Protein AF-A0A3D1HCU5-F1 (afdb_monomer)

Solvent-accessible surface area (backbone atoms only — not comparable to full-atom values): 5864 Å² total; per-residue (Å²): 109,31,72,40,54,78,70,72,48,89,56,60,64,80,41,67,66,76,82,34,54,65,90,44,42,42,54,58,31,36,53,38,28,79,55,64,31,52,69,68,56,28,52,34,18,67,25,36,38,40,21,51,76,73,74,37,50,80,40,38,43,61,97,54,93,86,35,52,46,60,50,71,43,54,93,60,59,73,53,41,92,89,46,61,72,54,28,33,29,53,73,72,37,78,80,46,52,82,72,83,129

Foldseek 3Di:
DQVCVVVVHQAADAQPPPVPPRVCLLQSLLVVVVVPDDLVVSLQRHFQSVCVVVVNNQATRDDDPNHFPFDFDWPDRSSDPVIDTQWTDGRNDTPDHDDDD

Mean predicted aligned error: 3.29 Å

Radius of gyration: 14.28 Å; Cα contacts (8 Å, |Δi|>4): 156; chains: 1; bounding box: 29×33×37 Å

Secondary structure (DSSP, 8-state):
-HHHHHTT-------TTTTS-GGGHHHHHHHHHHTT--HHHHHHHTTHHHHHHTT-TTTSSS--TTS---EEEESS-TTSTT--EEEEEETTEEEEE----

pLDDT: mean 95.19, std 8.93, range [43.22, 98.75]

Structure (mmCIF, N/CA/C/O backbone):
data_AF-A0A3D1HCU5-F1
#
_entry.id   AF-A0A3D1HCU5-F1
#
loop_
_atom_site.group_PDB
_atom_site.id
_atom_site.type_symbol
_atom_site.label_atom_id
_atom_site.label_alt_id
_atom_site.label_comp_id
_atom_site.label_asym_id
_atom_site.label_entity_id
_atom_site.label_seq_id
_atom_site.pdbx_PDB_ins_code
_atom_site.C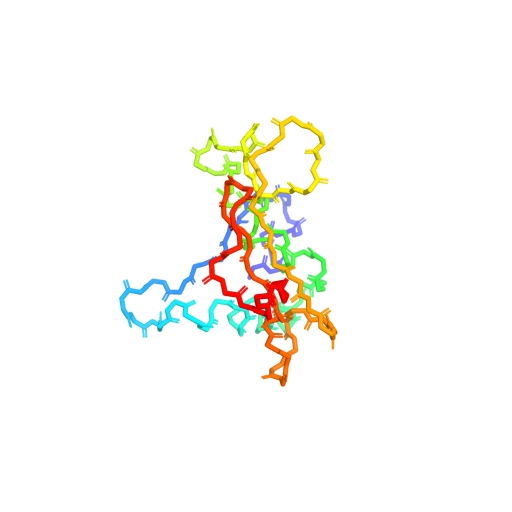artn_x
_atom_site.Cartn_y
_atom_site.Cartn_z
_atom_site.occupancy
_atom_site.B_iso_or_equiv
_atom_site.auth_seq_id
_atom_site.auth_comp_id
_atom_site.auth_asym_id
_atom_site.auth_atom_id
_atom_site.pdbx_PDB_model_num
ATOM 1 N N . PRO A 1 1 ? 2.444 8.418 13.022 1.00 90.38 1 PRO A N 1
ATOM 2 C CA . PRO A 1 1 ? 1.109 8.214 12.396 1.00 90.38 1 PRO A CA 1
ATOM 3 C C . PRO A 1 1 ? 0.054 7.576 13.322 1.00 90.38 1 PRO A C 1
ATOM 5 O O . PRO A 1 1 ? -1.127 7.790 13.078 1.00 90.38 1 PRO A O 1
ATOM 8 N N . ALA A 1 2 ? 0.433 6.851 14.387 1.00 95.44 2 ALA A N 1
ATOM 9 C CA . ALA A 1 2 ? -0.535 6.270 15.330 1.00 95.44 2 ALA A CA 1
ATOM 10 C C . ALA A 1 2 ? -1.498 7.298 15.948 1.00 95.44 2 ALA A C 1
ATOM 12 O O . ALA A 1 2 ? -2.700 7.071 15.944 1.00 95.44 2 ALA A O 1
ATOM 13 N N . VAL A 1 3 ? -1.002 8.473 16.347 1.00 97.81 3 VAL A N 1
ATOM 14 C CA . VAL A 1 3 ? -1.860 9.558 16.856 1.00 97.81 3 VAL A CA 1
ATOM 15 C C . VAL A 1 3 ? -2.920 10.010 15.839 1.00 97.81 3 VAL A C 1
ATOM 17 O O . VAL A 1 3 ? -4.049 10.300 16.215 1.00 97.81 3 VAL A O 1
ATOM 20 N N . LEU A 1 4 ? -2.606 10.019 14.536 1.00 97.81 4 LEU A N 1
ATOM 21 C CA . LEU A 1 4 ? -3.578 10.375 13.492 1.00 97.81 4 LEU A CA 1
ATOM 22 C C . LEU A 1 4 ? -4.687 9.323 13.405 1.00 97.81 4 LEU A C 1
ATOM 24 O O . LEU A 1 4 ? -5.866 9.668 13.405 1.00 97.81 4 LEU A O 1
ATOM 28 N N . ARG A 1 5 ? -4.301 8.040 13.411 1.00 97.12 5 ARG A N 1
ATOM 29 C CA . ARG A 1 5 ? -5.230 6.903 13.459 1.00 97.12 5 ARG A CA 1
ATOM 30 C C . ARG A 1 5 ? -6.163 6.995 14.671 1.00 97.12 5 ARG A C 1
ATOM 32 O O . ARG A 1 5 ? -7.362 6.803 14.511 1.00 97.12 5 ARG A O 1
ATOM 39 N N . GLU A 1 6 ? -5.635 7.272 15.864 1.00 97.00 6 GLU A N 1
ATOM 40 C CA . GLU A 1 6 ? -6.425 7.365 17.111 1.00 97.00 6 GLU A CA 1
ATOM 41 C C . GLU A 1 6 ? -7.505 8.435 17.043 1.00 97.00 6 GLU A C 1
ATOM 43 O O . GLU A 1 6 ? -8.568 8.276 17.634 1.00 97.00 6 GLU A O 1
ATOM 48 N N . ASN A 1 7 ? -7.248 9.488 16.274 1.00 98.12 7 ASN A N 1
ATOM 49 C CA . ASN A 1 7 ? -8.171 10.594 16.070 1.00 98.12 7 ASN A CA 1
ATOM 50 C C . ASN A 1 7 ? -9.035 10.430 14.806 1.00 98.12 7 ASN A C 1
ATOM 52 O O . ASN A 1 7 ? -9.709 11.372 1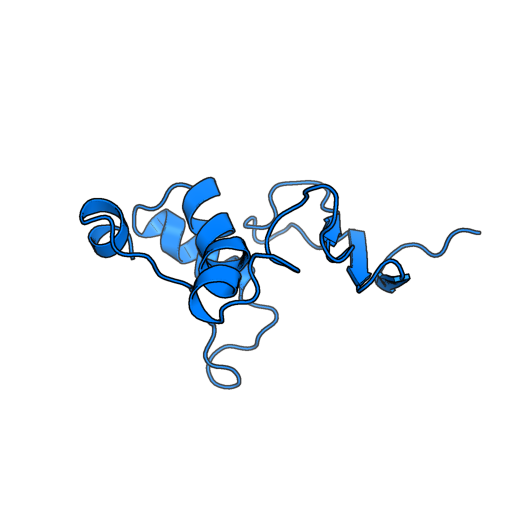4.400 1.00 98.12 7 ASN A O 1
ATOM 56 N N . GLY A 1 8 ? -9.015 9.260 14.156 1.00 96.31 8 GLY A N 1
ATOM 57 C CA . GLY A 1 8 ? -9.817 8.990 12.958 1.00 96.31 8 GLY A CA 1
ATOM 58 C C . GLY A 1 8 ? -9.403 9.803 11.726 1.00 96.31 8 GLY A C 1
ATOM 59 O O . GLY A 1 8 ? -10.173 9.913 10.774 1.00 96.31 8 GLY A O 1
ATOM 60 N N . ILE A 1 9 ? -8.197 10.377 11.724 1.00 97.94 9 ILE A N 1
ATOM 61 C CA . ILE A 1 9 ? -7.686 11.177 10.610 1.00 97.94 9 ILE A CA 1
ATOM 62 C C . ILE A 1 9 ? -7.161 10.228 9.532 1.00 97.94 9 ILE A C 1
ATOM 64 O O . ILE A 1 9 ? -6.308 9.382 9.804 1.00 97.94 9 ILE A O 1
ATOM 68 N N . ASN A 1 10 ? -7.645 10.376 8.296 1.00 96.50 10 ASN A N 1
ATOM 69 C CA . ASN A 1 10 ? -7.114 9.627 7.159 1.00 96.50 10 ASN A CA 1
ATOM 70 C C . ASN A 1 10 ? -5.707 10.130 6.795 1.00 96.50 10 ASN A C 1
ATOM 72 O O . ASN A 1 10 ? -5.483 11.334 6.691 1.00 96.50 10 ASN A O 1
ATOM 76 N N . PHE A 1 11 ? -4.768 9.210 6.573 1.00 98.31 11 PHE A N 1
ATOM 77 C CA . PHE A 1 11 ? -3.383 9.529 6.225 1.00 98.31 11 PHE A CA 1
ATOM 78 C C . PHE A 1 11 ? -2.790 8.475 5.289 1.00 98.31 11 PHE A C 1
ATOM 80 O O . PHE A 1 11 ? -3.214 7.315 5.291 1.00 98.31 11 PHE A O 1
ATOM 87 N N . ALA A 1 12 ? -1.761 8.881 4.549 1.00 98.50 12 ALA A N 1
ATOM 88 C CA . ALA A 1 12 ? -0.899 7.996 3.780 1.00 98.50 12 ALA A CA 1
ATOM 89 C C . ALA A 1 12 ? 0.564 8.149 4.206 1.00 98.50 12 ALA A C 1
ATOM 91 O O . ALA A 1 12 ? 0.941 9.135 4.841 1.00 98.50 12 ALA A O 1
ATOM 92 N N . ILE A 1 13 ? 1.376 7.150 3.870 1.00 98.25 13 ILE A N 1
ATOM 93 C CA . ILE A 1 13 ? 2.828 7.167 4.061 1.00 98.25 13 ILE A CA 1
ATOM 94 C C . ILE A 1 13 ? 3.480 7.291 2.683 1.00 98.25 13 ILE A C 1
ATOM 96 O O . ILE A 1 13 ? 3.119 6.564 1.761 1.00 98.25 13 ILE A O 1
ATOM 100 N N . CYS A 1 14 ? 4.449 8.195 2.552 1.00 97.00 14 CYS A N 1
ATOM 101 C CA . CYS A 1 14 ? 5.290 8.344 1.368 1.00 97.00 14 CYS A CA 1
ATOM 102 C C . CYS A 1 14 ? 6.773 8.309 1.766 1.00 97.00 14 CYS A C 1
ATOM 104 O O . CYS A 1 14 ? 7.111 8.434 2.944 1.00 97.00 14 CYS A O 1
ATOM 106 N N . THR A 1 15 ? 7.656 8.118 0.785 1.00 97.62 15 THR A N 1
ATOM 107 C CA . THR A 1 15 ? 9.115 8.158 0.982 1.00 97.62 15 THR A CA 1
ATOM 108 C C . THR A 1 15 ? 9.735 9.501 0.600 1.00 97.62 15 THR A C 1
ATOM 110 O O . THR A 1 15 ? 10.937 9.669 0.757 1.00 97.62 15 THR A O 1
ATOM 113 N N . ASP A 1 16 ? 8.937 10.426 0.060 1.00 97.12 16 ASP A N 1
ATOM 114 C CA . ASP A 1 16 ? 9.416 11.701 -0.485 1.00 97.12 16 ASP A CA 1
ATOM 115 C C . ASP A 1 16 ? 10.614 11.528 -1.439 1.00 97.12 16 ASP A C 1
ATOM 117 O O . ASP A 1 16 ? 11.667 12.142 -1.295 1.00 97.12 16 ASP A O 1
ATOM 121 N N . HIS A 1 17 ? 10.496 10.584 -2.381 1.00 96.50 17 HIS A N 1
ATOM 122 C CA . HIS A 1 17 ? 11.571 10.280 -3.324 1.00 96.50 17 HIS A CA 1
ATOM 123 C C . HIS A 1 17 ? 12.044 11.566 -4.040 1.00 96.50 17 HIS A C 1
ATOM 125 O O . HIS A 1 17 ? 11.204 12.250 -4.630 1.00 96.50 17 HIS A O 1
ATOM 131 N N . PRO A 1 18 ? 13.358 11.881 -4.047 1.00 96.62 18 PRO A N 1
ATOM 132 C CA . PRO A 1 18 ? 14.486 10.974 -3.804 1.00 96.62 18 PRO A CA 1
ATOM 133 C C . PRO A 1 18 ? 15.017 10.860 -2.363 1.00 96.62 18 PRO A C 1
ATOM 135 O O . PRO A 1 18 ? 15.895 10.024 -2.158 1.00 96.62 18 PRO A O 1
ATOM 138 N N . GLU A 1 19 ? 14.504 11.616 -1.385 1.00 97.56 19 GLU A N 1
ATOM 139 C CA . GLU A 1 19 ? 15.026 11.650 -0.001 1.00 97.56 19 GLU A CA 1
ATOM 140 C C . GLU A 1 19 ? 15.098 10.255 0.630 1.00 97.56 19 GLU A C 1
ATOM 142 O O . GLU A 1 19 ? 16.140 9.825 1.124 1.00 97.56 19 GLU A O 1
ATOM 147 N N . THR A 1 20 ? 14.000 9.499 0.551 1.00 96.50 20 THR A N 1
ATOM 148 C CA . THR A 1 20 ? 14.025 8.046 0.729 1.00 96.50 20 THR A CA 1
ATOM 149 C C . THR A 1 20 ? 13.665 7.373 -0.604 1.00 96.50 20 THR A C 1
ATOM 151 O O . THR A 1 20 ? 12.597 7.638 -1.173 1.00 96.50 20 THR A O 1
ATOM 154 N N . PRO A 1 21 ? 14.528 6.489 -1.146 1.00 97.44 21 PRO A N 1
ATOM 155 C CA . PRO A 1 21 ? 14.237 5.777 -2.386 1.00 97.44 21 PRO A CA 1
ATOM 156 C C . PRO A 1 21 ? 12.908 5.010 -2.336 1.00 97.44 21 PRO A C 1
ATOM 158 O O . PRO A 1 21 ? 12.588 4.372 -1.333 1.00 97.44 21 PRO A O 1
ATOM 161 N N . VAL A 1 22 ? 12.128 5.070 -3.422 1.00 96.88 22 VAL A N 1
ATOM 162 C CA . VAL A 1 22 ? 10.735 4.580 -3.457 1.00 96.88 22 VAL A CA 1
ATOM 163 C C . VAL A 1 22 ? 10.612 3.084 -3.149 1.00 96.88 22 VAL A C 1
ATOM 165 O O . VAL A 1 22 ? 9.631 2.656 -2.545 1.00 96.88 22 VAL A O 1
ATOM 168 N N . GLN A 1 23 ? 11.638 2.290 -3.468 1.00 94.06 23 GLN A N 1
ATOM 169 C CA . GLN A 1 23 ? 11.685 0.863 -3.144 1.00 94.06 23 GLN A CA 1
ATOM 170 C C . GLN A 1 23 ? 11.652 0.574 -1.632 1.00 94.06 23 GLN A C 1
ATOM 172 O O . GLN A 1 23 ? 11.326 -0.540 -1.234 1.00 94.06 23 GLN A O 1
ATOM 177 N N . TYR A 1 24 ? 11.950 1.565 -0.783 1.00 96.31 24 TYR A N 1
ATOM 178 C CA . TYR A 1 24 ? 11.881 1.443 0.674 1.00 96.31 24 TYR A CA 1
ATOM 179 C C . TYR A 1 24 ? 10.520 1.840 1.261 1.00 96.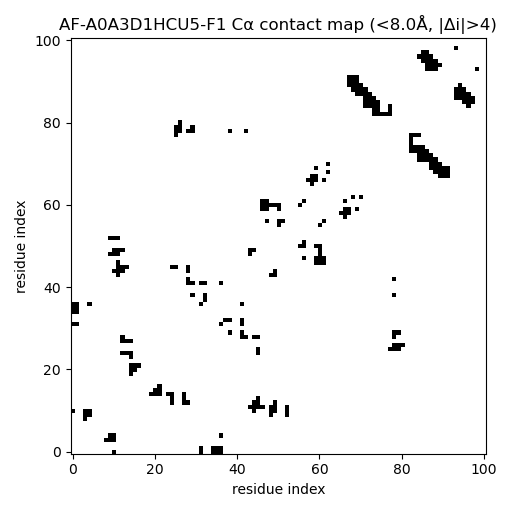31 24 TYR A C 1
ATOM 181 O O . TYR A 1 24 ? 10.377 1.870 2.481 1.00 96.31 24 TYR A O 1
ATOM 189 N N . LEU A 1 25 ? 9.494 2.093 0.441 1.00 97.44 25 LEU A N 1
ATOM 190 C CA . LEU A 1 25 ? 8.140 2.376 0.932 1.00 97.44 25 LEU A CA 1
ATOM 191 C C . LEU A 1 25 ? 7.607 1.308 1.916 1.00 97.44 25 LEU A C 1
ATOM 193 O O . LEU A 1 25 ? 7.077 1.702 2.961 1.00 97.44 25 LEU A O 1
ATOM 197 N N . PRO A 1 26 ? 7.787 -0.011 1.680 1.00 96.88 26 PRO A N 1
ATOM 198 C CA . PRO A 1 26 ? 7.384 -1.027 2.654 1.00 96.88 26 PRO A CA 1
ATOM 199 C C . PRO A 1 26 ? 8.138 -0.916 3.984 1.00 96.88 26 PRO A C 1
ATOM 201 O O . PRO A 1 26 ? 7.535 -1.067 5.045 1.00 96.88 26 PRO A O 1
ATOM 204 N N . LEU A 1 27 ? 9.431 -0.570 3.951 1.00 96.38 27 LEU A N 1
ATOM 205 C CA . LEU A 1 27 ? 10.226 -0.323 5.157 1.00 96.38 27 LEU A CA 1
ATOM 206 C C . LEU A 1 27 ? 9.697 0.895 5.931 1.00 96.38 27 LEU A C 1
ATOM 208 O O . LEU A 1 27 ? 9.516 0.816 7.146 1.00 96.38 27 LEU A O 1
ATOM 212 N N . THR A 1 28 ? 9.380 2.001 5.257 1.00 97.56 28 THR A N 1
ATOM 213 C CA . THR A 1 28 ? 8.786 3.180 5.912 1.00 97.56 28 THR A CA 1
ATOM 214 C C . THR A 1 28 ? 7.451 2.837 6.584 1.00 97.56 28 THR A C 1
ATOM 216 O O . THR A 1 28 ? 7.190 3.264 7.712 1.00 97.56 28 THR A O 1
ATOM 219 N N . ALA A 1 29 ? 6.624 2.002 5.948 1.00 98.00 29 ALA A N 1
ATOM 220 C CA . ALA A 1 29 ? 5.392 1.489 6.545 1.00 98.00 29 ALA A CA 1
ATOM 221 C C . ALA A 1 29 ? 5.658 0.547 7.737 1.00 98.00 29 ALA A C 1
ATOM 223 O O . ALA A 1 29 ? 4.996 0.665 8.770 1.00 98.00 29 ALA A O 1
ATOM 224 N N . ALA A 1 30 ? 6.666 -0.324 7.659 1.00 97.69 30 ALA A N 1
ATOM 225 C CA . ALA A 1 30 ? 7.077 -1.183 8.770 1.00 97.69 30 ALA A CA 1
ATOM 226 C C . ALA A 1 30 ? 7.553 -0.370 9.991 1.00 97.69 30 ALA A C 1
ATOM 228 O O . ALA A 1 30 ? 7.210 -0.683 11.134 1.00 97.69 30 ALA A O 1
ATOM 229 N N . LEU A 1 31 ? 8.269 0.739 9.778 1.00 97.69 31 LEU A N 1
ATOM 230 C CA . LEU A 1 31 ? 8.649 1.659 10.857 1.00 97.69 31 LEU A CA 1
ATOM 231 C C . LEU A 1 31 ? 7.427 2.309 11.525 1.00 97.69 31 LEU A C 1
ATOM 233 O O . LEU A 1 31 ? 7.443 2.559 12.732 1.00 97.69 31 LEU A O 1
ATOM 237 N N . ALA A 1 32 ? 6.339 2.531 10.784 1.00 97.94 32 ALA A N 1
ATOM 238 C CA . ALA A 1 32 ? 5.087 3.016 11.357 1.00 97.94 32 ALA A CA 1
ATOM 239 C C . ALA A 1 32 ? 4.395 1.973 12.255 1.00 97.94 32 ALA A C 1
ATOM 241 O O . ALA A 1 32 ? 3.732 2.365 13.217 1.00 97.94 32 ALA A O 1
ATOM 242 N N . VAL A 1 33 ? 4.599 0.672 12.004 1.00 98.19 33 VAL A N 1
ATOM 243 C CA . VAL A 1 33 ? 4.161 -0.411 12.907 1.00 98.19 33 VAL A CA 1
ATOM 244 C C . VAL A 1 33 ? 4.900 -0.318 14.238 1.00 98.19 33 VAL A C 1
ATOM 246 O O . VAL A 1 33 ? 4.273 -0.280 15.295 1.00 98.19 33 VAL A O 1
ATOM 249 N N . ARG A 1 34 ? 6.232 -0.156 14.201 1.00 96.69 34 ARG A N 1
ATOM 250 C CA . ARG A 1 34 ? 7.032 0.132 15.409 1.00 96.69 34 ARG A CA 1
ATOM 251 C C . ARG A 1 34 ? 6.534 1.388 16.139 1.00 96.69 34 ARG A C 1
ATOM 253 O O . ARG A 1 34 ? 6.612 1.456 17.360 1.00 96.69 34 ARG A O 1
ATOM 260 N N . GLY A 1 35 ? 6.015 2.364 15.397 1.00 96.31 35 GLY A N 1
ATOM 261 C CA . GLY A 1 35 ? 5.414 3.595 15.913 1.00 96.31 35 GLY A CA 1
ATOM 262 C C . GLY A 1 35 ? 3.962 3.483 16.399 1.00 96.31 35 GLY A C 1
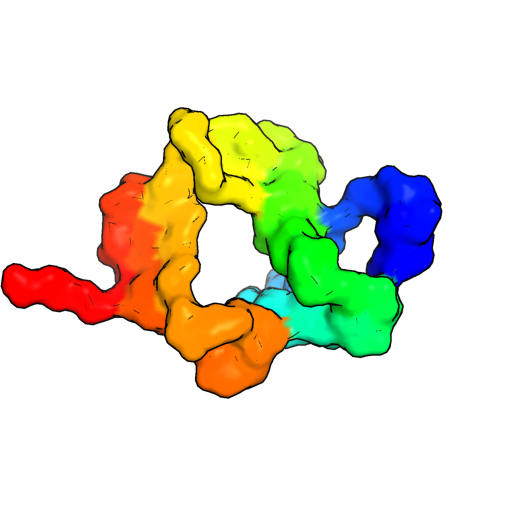ATOM 263 O O . GLY A 1 35 ? 3.348 4.524 16.626 1.00 96.31 35 GLY A O 1
ATOM 264 N N . GLY A 1 36 ? 3.399 2.276 16.534 1.00 97.50 36 GLY A N 1
ATOM 265 C CA . GLY A 1 36 ? 2.080 2.047 17.141 1.00 97.50 36 GLY A CA 1
ATOM 266 C C . GLY A 1 36 ? 0.915 1.851 16.164 1.00 97.50 36 GLY A C 1
ATOM 267 O O . GLY A 1 36 ? -0.242 1.931 16.578 1.00 97.50 36 GLY A O 1
ATOM 268 N N . LEU A 1 37 ? 1.181 1.626 14.873 1.00 98.25 37 LEU A N 1
ATOM 269 C CA . LEU A 1 37 ? 0.169 1.094 13.951 1.00 98.25 37 LEU A CA 1
ATOM 270 C C . LEU A 1 37 ? 0.150 -0.437 13.989 1.00 98.25 37 LEU A C 1
ATOM 272 O O . LEU A 1 37 ? 1.177 -1.076 14.202 1.00 98.25 37 LEU A O 1
ATOM 276 N N . SER A 1 38 ? -0.996 -1.044 13.696 1.00 98.12 38 SER A N 1
ATOM 277 C CA . SER A 1 38 ? -1.020 -2.453 13.291 1.00 98.12 38 SER A CA 1
ATOM 278 C C . SER A 1 38 ? -0.442 -2.627 11.877 1.00 98.12 38 SER A C 1
ATOM 280 O O . SER A 1 38 ? -0.430 -1.690 11.073 1.00 98.12 38 SER A O 1
ATOM 282 N N . ARG A 1 39 ? -0.010 -3.848 11.527 1.00 97.75 39 ARG A N 1
ATOM 283 C CA . ARG A 1 39 ? 0.494 -4.156 10.171 1.00 97.75 39 ARG A CA 1
ATOM 284 C C . ARG A 1 39 ? -0.551 -3.868 9.088 1.00 97.75 39 ARG A C 1
ATOM 286 O O . ARG A 1 39 ? -0.229 -3.284 8.058 1.00 97.75 39 ARG A O 1
ATOM 293 N N . GLY A 1 40 ? -1.819 -4.187 9.354 1.00 97.88 40 GLY A N 1
ATOM 294 C CA . GLY A 1 40 ? -2.920 -3.895 8.4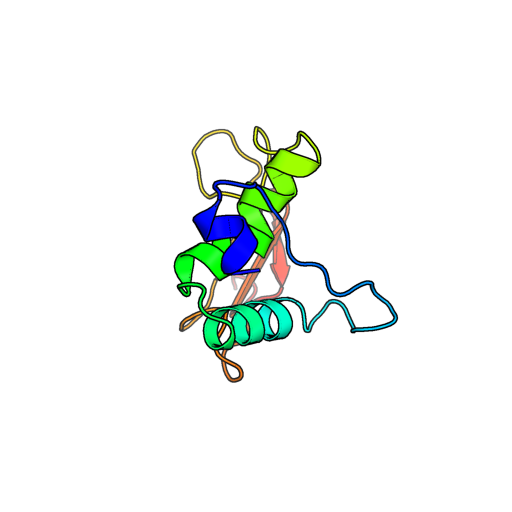34 1.00 97.88 40 GLY A CA 1
ATOM 295 C C . GLY A 1 40 ? -3.155 -2.396 8.221 1.00 97.88 40 GLY A C 1
ATOM 296 O O . GLY A 1 40 ? -3.459 -1.974 7.109 1.00 97.88 40 GLY A O 1
ATOM 297 N N . GLU A 1 41 ? -2.988 -1.570 9.254 1.00 98.25 41 GLU A N 1
ATOM 298 C CA . GLU A 1 41 ? -3.114 -0.110 9.131 1.00 98.25 41 GLU A CA 1
ATOM 299 C C . GLU A 1 41 ? -1.945 0.508 8.374 1.00 98.25 41 GLU A C 1
ATOM 301 O O . GLU A 1 41 ? -2.160 1.382 7.537 1.00 98.25 41 GLU A O 1
ATOM 306 N N . ALA A 1 42 ? -0.727 0.024 8.619 1.00 98.44 42 ALA A N 1
ATOM 307 C CA . ALA A 1 42 ? 0.440 0.422 7.845 1.00 98.44 42 ALA A CA 1
ATOM 308 C C . ALA A 1 42 ? 0.278 0.054 6.359 1.00 98.44 42 ALA A C 1
ATOM 310 O O . ALA A 1 42 ? 0.536 0.890 5.496 1.00 98.44 42 ALA A O 1
ATOM 311 N N . LEU A 1 43 ? -0.239 -1.145 6.056 1.00 98.25 43 LEU A N 1
ATOM 312 C CA . LEU A 1 43 ? -0.504 -1.568 4.680 1.00 98.25 43 LEU A CA 1
ATOM 313 C C . LEU A 1 43 ? -1.582 -0.703 4.009 1.00 98.25 43 LEU A C 1
ATOM 315 O O . LEU A 1 43 ? -1.402 -0.270 2.872 1.00 98.25 43 LEU A O 1
ATOM 319 N N . LYS A 1 44 ? -2.673 -0.377 4.718 1.00 98.50 44 LYS A N 1
ATOM 320 C CA . LYS A 1 44 ? -3.702 0.561 4.227 1.00 98.50 44 LYS A CA 1
ATOM 321 C C . LYS A 1 44 ? -3.128 1.950 3.936 1.00 98.50 44 LYS A C 1
ATOM 323 O O . LYS A 1 44 ? -3.513 2.565 2.942 1.00 98.50 44 LYS A O 1
ATOM 328 N N . ALA A 1 45 ? -2.194 2.425 4.763 1.00 98.56 45 ALA A N 1
ATOM 329 C CA . ALA A 1 45 ? -1.563 3.737 4.618 1.00 98.56 45 ALA A CA 1
ATOM 330 C C . ALA A 1 45 ? -0.701 3.874 3.349 1.00 98.56 45 ALA A C 1
ATOM 332 O O . ALA A 1 45 ? -0.507 4.990 2.876 1.00 98.56 45 ALA A O 1
ATOM 333 N N . ILE A 1 46 ? -0.220 2.767 2.777 1.00 98.31 46 ILE A N 1
ATOM 334 C CA . ILE A 1 46 ? 0.514 2.752 1.498 1.00 98.31 46 ILE A CA 1
ATOM 335 C C . ILE A 1 46 ? -0.322 2.219 0.323 1.00 98.31 46 ILE A C 1
ATOM 337 O O . ILE A 1 46 ? 0.209 2.016 -0.763 1.00 98.31 46 ILE A O 1
ATOM 341 N N . THR A 1 47 ? -1.623 1.979 0.525 1.00 98.62 47 THR A N 1
ATOM 342 C CA . THR A 1 47 ? -2.542 1.457 -0.502 1.00 98.62 47 THR A CA 1
ATOM 343 C C . THR A 1 47 ? -3.847 2.262 -0.531 1.00 98.62 47 THR A C 1
ATOM 345 O O . THR A 1 47 ? -3.877 3.374 -1.058 1.00 98.62 47 THR A O 1
ATOM 348 N N . ILE A 1 48 ? -4.934 1.745 0.051 1.00 98.75 48 ILE A N 1
ATOM 349 C CA . ILE A 1 48 ? -6.278 2.319 -0.072 1.00 98.75 48 ILE A CA 1
ATOM 350 C C . ILE A 1 48 ? -6.387 3.739 0.493 1.00 98.75 48 ILE A C 1
ATOM 352 O O . ILE A 1 48 ? -7.138 4.549 -0.045 1.00 98.75 48 ILE A O 1
ATOM 356 N N . ASN A 1 49 ? -5.643 4.085 1.547 1.00 98.69 49 ASN A N 1
ATOM 357 C CA . ASN A 1 49 ? -5.700 5.441 2.094 1.00 98.69 49 ASN A CA 1
ATOM 358 C C . ASN A 1 49 ? -5.048 6.452 1.147 1.00 98.69 49 ASN A C 1
ATOM 360 O O . ASN A 1 49 ? -5.589 7.541 0.965 1.00 98.69 49 ASN A O 1
ATOM 364 N N . ALA A 1 50 ? -3.925 6.080 0.524 1.00 98.56 50 ALA A N 1
ATOM 365 C CA . ALA A 1 50 ? -3.269 6.904 -0.485 1.00 98.56 50 ALA A CA 1
ATOM 366 C C . ALA A 1 50 ? -4.189 7.103 -1.695 1.00 98.56 50 ALA A C 1
ATOM 368 O O . ALA A 1 50 ? -4.392 8.237 -2.121 1.00 98.56 50 ALA A O 1
ATOM 369 N N . ALA A 1 51 ? -4.830 6.026 -2.165 1.00 98.69 51 ALA A N 1
ATOM 370 C CA . ALA A 1 51 ? -5.805 6.087 -3.252 1.00 98.69 51 ALA A CA 1
ATOM 371 C C . ALA A 1 51 ? -6.976 7.034 -2.931 1.00 98.69 51 ALA A C 1
ATOM 373 O O . ALA A 1 51 ? -7.314 7.874 -3.759 1.00 98.69 51 ALA A O 1
ATOM 374 N N . LYS A 1 52 ? -7.536 6.968 -1.714 1.00 98.56 52 LYS A N 1
ATOM 375 C CA . LYS A 1 52 ? -8.599 7.884 -1.259 1.00 98.56 52 LYS A CA 1
ATOM 376 C C . LYS A 1 52 ? -8.158 9.346 -1.225 1.00 98.56 52 LYS A C 1
ATOM 378 O O . LYS A 1 52 ? -8.930 10.222 -1.590 1.00 98.56 52 LYS A O 1
ATOM 383 N N . ILE A 1 53 ? -6.933 9.623 -0.774 1.00 98.56 53 ILE A N 1
ATOM 384 C CA . ILE A 1 53 ? -6.413 10.999 -0.680 1.00 98.56 53 ILE A CA 1
ATOM 385 C C . ILE A 1 53 ? -6.301 11.647 -2.064 1.00 98.56 53 ILE A C 1
ATOM 387 O O . ILE A 1 53 ? -6.537 12.845 -2.190 1.00 98.56 53 ILE A O 1
ATOM 391 N N . ILE A 1 54 ? -5.988 10.861 -3.097 1.00 98.38 54 ILE A N 1
ATOM 392 C CA . ILE A 1 54 ? -5.876 11.349 -4.479 1.00 98.38 54 ILE A CA 1
ATOM 393 C C . ILE A 1 54 ? -7.161 11.166 -5.309 1.00 98.38 54 ILE A C 1
ATOM 395 O O . ILE A 1 54 ? -7.151 11.467 -6.500 1.00 98.38 54 ILE A O 1
ATOM 399 N N . GLY A 1 55 ? -8.253 10.661 -4.720 1.00 98.38 55 GLY A N 1
ATOM 400 C CA . GLY A 1 55 ? -9.528 10.423 -5.414 1.00 98.38 55 GLY A CA 1
ATOM 401 C C . GLY A 1 55 ? -9.509 9.272 -6.432 1.00 98.38 55 GLY A C 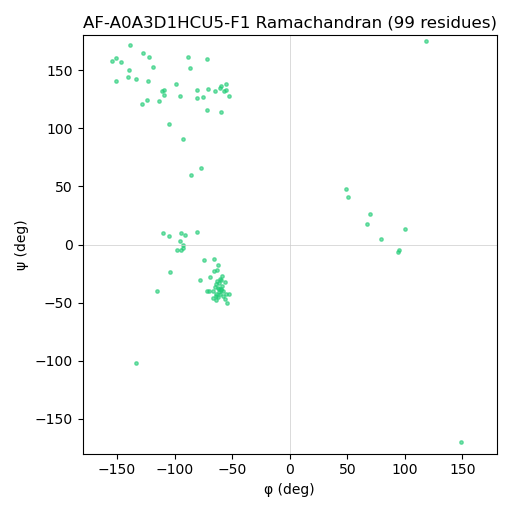1
ATOM 402 O O . GLY A 1 55 ? -10.258 9.294 -7.409 1.00 98.38 55 GLY A O 1
ATOM 403 N N . ALA A 1 56 ? -8.626 8.287 -6.248 1.00 98.50 56 ALA A N 1
ATOM 404 C CA . ALA A 1 56 ? -8.443 7.140 -7.143 1.00 98.50 56 ALA A CA 1
ATOM 405 C C . ALA A 1 56 ? -8.916 5.804 -6.539 1.00 98.50 56 ALA A C 1
ATOM 407 O O . ALA A 1 56 ? -8.673 4.741 -7.111 1.00 98.50 56 ALA A O 1
ATOM 408 N N . GLU A 1 57 ? -9.606 5.818 -5.399 1.00 98.50 57 GLU A N 1
ATOM 409 C CA . GLU A 1 57 ? -10.044 4.618 -4.679 1.00 98.50 57 GLU A CA 1
ATOM 410 C C . GLU A 1 57 ? -11.030 3.747 -5.461 1.00 98.50 57 GLU A C 1
ATOM 412 O O . GLU A 1 57 ? -11.131 2.553 -5.188 1.00 98.50 57 GLU A O 1
ATOM 417 N N . ASN A 1 58 ? -11.730 4.314 -6.447 1.00 98.31 58 ASN A N 1
ATOM 418 C CA . ASN A 1 58 ? -12.606 3.559 -7.347 1.00 98.31 58 ASN A CA 1
ATOM 419 C C . ASN A 1 58 ? -11.825 2.739 -8.385 1.00 98.31 58 ASN A C 1
ATOM 421 O O . ASN A 1 58 ? -12.405 1.881 -9.040 1.00 98.31 58 ASN A O 1
ATOM 425 N N . ARG A 1 59 ? -10.521 3.000 -8.540 1.00 98.38 59 ARG A N 1
ATOM 426 C CA . ARG A 1 59 ? -9.650 2.333 -9.511 1.00 98.38 59 ARG A CA 1
ATOM 427 C C . ARG A 1 59 ? -8.556 1.497 -8.868 1.00 98.38 59 ARG A C 1
ATOM 429 O O . ARG A 1 59 ? -8.290 0.417 -9.365 1.00 98.38 59 ARG A O 1
ATOM 436 N N . ILE A 1 60 ? -7.930 1.967 -7.788 1.00 98.62 60 ILE A N 1
ATOM 437 C CA . ILE A 1 60 ? -6.731 1.339 -7.209 1.00 98.62 60 ILE A CA 1
ATOM 438 C C . ILE A 1 60 ? -6.765 1.306 -5.675 1.00 98.62 60 ILE A C 1
ATOM 440 O O . ILE A 1 60 ? -7.623 1.908 -5.027 1.00 98.62 60 ILE A O 1
ATOM 444 N N . GLY A 1 61 ? -5.794 0.607 -5.083 1.00 97.81 61 GLY A N 1
ATOM 445 C CA . GLY A 1 61 ? -5.528 0.622 -3.641 1.00 97.81 61 GLY A CA 1
ATOM 446 C C . GLY A 1 61 ? -6.185 -0.503 -2.837 1.00 97.81 61 GLY A C 1
ATOM 447 O O . GLY A 1 61 ? -5.905 -0.624 -1.648 1.00 97.81 61 GLY A O 1
ATOM 448 N N . SER A 1 62 ? -7.011 -1.353 -3.448 1.00 98.50 62 SER A N 1
ATOM 449 C CA . SER A 1 62 ? -7.515 -2.595 -2.842 1.00 98.50 62 SER A CA 1
ATOM 450 C C . SER A 1 62 ? -7.798 -3.653 -3.908 1.00 98.50 62 SER A C 1
ATOM 452 O O . SER A 1 62 ? -7.956 -3.334 -5.084 1.00 98.50 62 SER A O 1
ATOM 454 N N . VAL A 1 63 ? -7.874 -4.917 -3.484 1.00 97.81 63 VAL A N 1
ATOM 455 C CA . VAL A 1 63 ? -8.215 -6.051 -4.353 1.00 97.81 63 VAL A CA 1
ATOM 456 C C . VAL A 1 63 ? -9.722 -6.283 -4.284 1.00 97.81 63 VAL A C 1
ATOM 458 O O . VAL A 1 63 ? -10.215 -6.992 -3.409 1.00 97.81 63 VAL A O 1
ATOM 461 N N . GLU A 1 64 ? -10.457 -5.634 -5.182 1.00 98.25 64 GLU A N 1
ATOM 462 C CA . GLU A 1 64 ? -11.920 -5.687 -5.266 1.00 98.25 64 GLU A CA 1
ATOM 463 C C . GLU A 1 64 ? -12.356 -5.754 -6.736 1.00 98.25 64 GLU A C 1
ATOM 465 O O . GLU A 1 64 ? -11.678 -5.233 -7.624 1.00 98.25 64 GLU A O 1
ATOM 470 N N . VAL A 1 65 ? -13.493 -6.400 -7.010 1.00 97.94 65 VAL A N 1
ATOM 471 C CA . VAL A 1 65 ? -14.039 -6.502 -8.374 1.00 97.94 65 VAL A CA 1
ATOM 472 C C . VAL A 1 65 ? -14.329 -5.106 -8.930 1.00 97.94 65 VAL A C 1
ATOM 474 O O . VAL A 1 65 ? -14.938 -4.281 -8.255 1.00 97.94 65 VAL A O 1
ATOM 477 N N . GLY A 1 66 ? -13.922 -4.866 -10.179 1.00 97.75 66 GLY A N 1
ATOM 478 C CA . GLY A 1 66 ? -14.127 -3.594 -10.882 1.00 97.75 66 GLY A CA 1
ATOM 479 C C . GLY A 1 66 ? -12.961 -2.606 -10.781 1.00 97.75 66 GLY A C 1
ATOM 480 O O . GLY A 1 66 ? -12.995 -1.591 -11.470 1.00 97.75 66 GLY A O 1
ATOM 481 N N . LYS A 1 67 ? -11.932 -2.903 -9.975 1.00 98.56 67 LYS A N 1
ATOM 482 C CA . LYS A 1 67 ? -10.695 -2.111 -9.888 1.00 98.56 67 LYS A CA 1
ATOM 483 C C . LYS A 1 67 ? -9.652 -2.555 -10.910 1.00 98.56 67 LYS A C 1
ATOM 485 O O . LYS A 1 67 ? -9.718 -3.667 -11.438 1.00 98.56 67 LYS A O 1
ATOM 490 N N . ASP A 1 68 ? -8.684 -1.681 -11.165 1.00 98.62 68 ASP A N 1
ATOM 491 C CA . ASP A 1 68 ? -7.519 -1.985 -11.985 1.00 98.62 68 ASP A CA 1
ATOM 492 C C . ASP A 1 68 ? -6.754 -3.151 -11.341 1.00 98.62 68 ASP A C 1
ATOM 494 O O . ASP A 1 68 ? -6.576 -3.212 -10.121 1.00 98.62 68 ASP A O 1
ATOM 498 N N . ALA A 1 69 ? -6.321 -4.109 -12.162 1.00 98.25 69 ALA A N 1
ATOM 499 C CA . ALA A 1 69 ? -5.597 -5.292 -11.703 1.00 98.25 69 ALA A CA 1
ATOM 500 C C . ALA A 1 69 ? -4.125 -4.957 -11.391 1.00 98.25 69 ALA A C 1
ATOM 502 O O . ALA A 1 69 ? -3.214 -5.442 -12.065 1.00 98.25 69 ALA A O 1
ATOM 503 N N . ASP A 1 70 ? -3.938 -4.122 -10.367 1.00 98.38 70 ASP A N 1
ATOM 504 C CA . ASP A 1 70 ? -2.665 -3.673 -9.809 1.00 98.38 70 ASP A CA 1
ATOM 505 C C . ASP A 1 70 ? -2.416 -4.394 -8.477 1.00 98.38 70 ASP A C 1
ATOM 507 O O . ASP A 1 70 ? -3.041 -4.090 -7.457 1.00 98.38 70 ASP A O 1
ATOM 511 N N . PHE A 1 71 ? -1.526 -5.386 -8.472 1.00 97.12 71 PHE A N 1
ATOM 512 C CA . PHE A 1 71 ? -1.214 -6.154 -7.265 1.00 97.12 71 PHE A CA 1
ATOM 513 C C . PHE A 1 71 ? 0.185 -6.760 -7.311 1.00 97.12 71 PHE A C 1
ATOM 515 O O . PHE A 1 71 ? 0.741 -7.016 -8.379 1.00 97.12 71 PHE A O 1
ATOM 522 N N . SER A 1 72 ? 0.714 -7.063 -6.129 1.00 96.44 72 SER A N 1
ATOM 523 C CA . SER A 1 72 ? 1.965 -7.797 -5.971 1.00 96.44 72 SER A CA 1
ATOM 524 C C . SER A 1 72 ? 1.738 -9.053 -5.134 1.00 96.44 72 SER A C 1
ATOM 526 O O . SER A 1 72 ? 0.981 -9.030 -4.162 1.00 96.44 72 SER A O 1
ATOM 528 N N . LEU A 1 73 ? 2.390 -10.150 -5.514 1.00 96.38 73 LEU A N 1
ATOM 529 C CA . LEU A 1 73 ? 2.374 -11.417 -4.783 1.00 96.38 73 LEU A CA 1
ATOM 530 C C . LEU A 1 73 ? 3.638 -11.535 -3.933 1.00 96.38 73 LEU A C 1
ATOM 532 O O . LEU A 1 73 ? 4.726 -11.242 -4.416 1.00 96.38 73 LEU A O 1
ATOM 536 N N . PHE A 1 74 ? 3.510 -12.017 -2.699 1.00 95.38 74 PHE A N 1
ATOM 537 C CA . PHE A 1 74 ? 4.628 -12.186 -1.770 1.00 95.38 74 PHE A CA 1
ATOM 538 C C . PHE A 1 74 ? 4.567 -13.562 -1.097 1.00 95.38 74 PHE A C 1
ATOM 540 O O . PHE A 1 74 ? 3.487 -14.021 -0.720 1.00 95.38 74 PHE A O 1
ATOM 547 N N . ARG A 1 75 ? 5.727 -14.198 -0.868 1.00 92.88 75 ARG A N 1
ATOM 548 C CA . ARG A 1 75 ? 5.863 -15.355 0.044 1.00 92.88 75 ARG A CA 1
ATOM 549 C C . ARG A 1 75 ? 6.087 -14.889 1.483 1.00 92.88 75 ARG A C 1
ATOM 551 O O . ARG A 1 75 ? 7.113 -15.178 2.091 1.00 92.88 75 ARG A O 1
ATOM 558 N N . GLY A 1 76 ? 5.136 -14.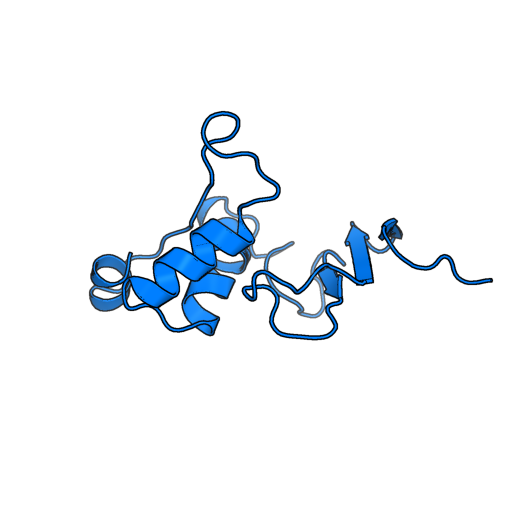134 2.016 1.00 95.25 76 GLY A N 1
ATOM 559 C CA . GLY A 1 76 ? 5.213 -13.599 3.371 1.00 95.25 76 GLY A CA 1
ATOM 560 C C . GLY A 1 76 ? 4.511 -12.259 3.506 1.00 95.25 76 GLY A C 1
ATOM 561 O O . GLY A 1 76 ? 3.789 -11.824 2.607 1.00 95.25 76 GLY A O 1
ATOM 562 N N . ASP A 1 77 ? 4.723 -11.612 4.647 1.00 96.12 77 ASP A N 1
ATOM 563 C CA . ASP A 1 77 ? 4.190 -10.281 4.890 1.00 96.12 77 ASP A CA 1
ATOM 564 C C . ASP A 1 77 ? 5.009 -9.239 4.101 1.00 96.12 77 ASP A C 1
ATOM 566 O O . ASP A 1 77 ? 6.232 -9.193 4.239 1.00 96.12 77 ASP A O 1
ATOM 570 N N . PRO A 1 78 ? 4.372 -8.380 3.285 1.00 95.94 78 PRO A N 1
ATOM 571 C CA . PRO A 1 78 ? 5.074 -7.400 2.453 1.00 95.94 78 PRO A CA 1
ATOM 572 C C . PRO A 1 78 ? 5.814 -6.312 3.248 1.00 95.94 78 PRO A C 1
ATOM 574 O O . PRO A 1 78 ? 6.597 -5.567 2.667 1.00 95.94 78 PRO A O 1
ATOM 577 N N . LEU A 1 79 ? 5.560 -6.181 4.555 1.00 97.12 79 LEU A N 1
ATOM 578 C CA . LEU A 1 79 ? 6.268 -5.257 5.444 1.00 97.12 79 LEU A CA 1
ATOM 579 C C . LEU A 1 79 ? 7.474 -5.913 6.145 1.00 97.12 79 LEU A C 1
ATOM 581 O O . LEU A 1 79 ? 8.150 -5.250 6.933 1.00 97.12 79 LEU A O 1
ATOM 585 N N . ASP A 1 80 ? 7.753 -7.198 5.896 1.00 95.94 80 ASP A N 1
ATOM 586 C CA . ASP A 1 80 ? 8.964 -7.854 6.392 1.00 95.94 80 ASP A CA 1
ATOM 587 C C . ASP A 1 80 ? 10.176 -7.530 5.507 1.00 95.94 80 ASP A C 1
ATOM 589 O O . ASP A 1 80 ? 10.145 -7.662 4.288 1.00 95.94 80 ASP A O 1
ATOM 593 N N . LEU A 1 81 ? 11.291 -7.162 6.143 1.00 91.81 81 LEU A N 1
ATOM 594 C CA . LEU A 1 81 ? 12.526 -6.716 5.480 1.00 91.81 81 LEU A CA 1
ATOM 595 C C . LEU A 1 81 ? 13.149 -7.733 4.517 1.00 91.81 81 LEU A C 1
ATOM 597 O O . LEU A 1 81 ? 13.885 -7.354 3.609 1.00 91.81 81 LEU A O 1
ATOM 601 N N . THR A 1 82 ? 12.916 -9.020 4.754 1.00 93.31 82 THR A N 1
ATOM 602 C CA . THR A 1 82 ? 13.484 -10.113 3.956 1.00 93.31 82 THR A CA 1
ATOM 603 C C . THR A 1 82 ? 12.546 -10.575 2.845 1.00 93.31 82 THR A C 1
ATOM 605 O O . THR A 1 82 ? 12.910 -11.465 2.080 1.00 93.31 82 THR A O 1
ATOM 608 N N . VAL A 1 83 ? 11.331 -10.026 2.781 1.00 94.31 83 VAL A N 1
ATOM 609 C CA . VAL A 1 83 ? 10.306 -10.421 1.820 1.00 94.31 83 VAL A CA 1
ATOM 610 C C . VAL A 1 83 ? 10.366 -9.486 0.616 1.00 94.31 83 VAL A C 1
ATOM 612 O O . VAL A 1 83 ? 10.334 -8.266 0.740 1.00 94.31 83 VAL A O 1
ATOM 615 N N . VAL A 1 84 ? 10.444 -10.083 -0.569 1.00 92.00 84 VAL A N 1
ATOM 616 C CA . VAL A 1 84 ? 10.429 -9.389 -1.861 1.00 92.00 84 VAL A CA 1
ATOM 617 C C . VAL A 1 84 ? 9.219 -9.858 -2.672 1.00 92.00 84 VAL A C 1
ATOM 619 O O . VAL A 1 84 ? 8.737 -10.974 -2.443 1.00 92.00 84 VAL A O 1
ATOM 622 N N . PRO A 1 85 ? 8.684 -9.031 -3.588 1.00 94.06 85 PRO A N 1
ATOM 623 C CA . PRO A 1 85 ? 7.585 -9.461 -4.442 1.00 94.06 85 PRO A CA 1
ATOM 624 C C . PRO A 1 85 ? 8.041 -10.597 -5.366 1.00 94.06 85 PRO A C 1
ATOM 626 O O . PRO A 1 85 ? 9.073 -10.502 -6.023 1.00 94.06 85 PRO A O 1
ATOM 629 N N . GLU A 1 86 ? 7.249 -11.664 -5.437 1.00 95.25 86 GLU A N 1
ATOM 630 C CA . GLU A 1 86 ? 7.421 -12.752 -6.409 1.00 95.25 86 GLU A CA 1
ATOM 631 C C . GLU A 1 86 ? 6.905 -12.374 -7.793 1.00 95.25 86 GLU A C 1
ATOM 633 O O . GLU A 1 86 ? 7.366 -12.895 -8.807 1.00 95.25 86 GLU A O 1
ATOM 638 N N . LEU A 1 87 ? 5.883 -11.523 -7.811 1.00 96.44 87 LEU A N 1
ATOM 639 C CA . LEU A 1 87 ? 5.190 -11.084 -9.005 1.00 96.44 87 LEU A CA 1
ATOM 640 C C . LEU A 1 87 ? 4.648 -9.681 -8.771 1.00 96.44 87 LEU A C 1
ATOM 642 O O . LEU A 1 87 ? 4.125 -9.396 -7.694 1.00 96.44 87 LEU A O 1
ATOM 646 N N . VAL A 1 88 ? 4.729 -8.839 -9.796 1.00 97.06 88 VAL A N 1
ATOM 647 C CA . VAL A 1 88 ? 4.071 -7.533 -9.855 1.00 97.06 88 VAL A CA 1
ATOM 648 C C . VAL A 1 88 ? 3.209 -7.489 -11.111 1.00 97.06 88 VAL A C 1
ATOM 650 O O . VAL A 1 88 ? 3.691 -7.711 -12.224 1.00 97.06 88 VAL A O 1
ATOM 653 N N . CYS A 1 89 ? 1.926 -7.210 -10.924 1.00 97.62 89 CYS A N 1
ATOM 654 C CA . CYS A 1 89 ? 0.942 -7.023 -11.976 1.00 97.62 89 CYS A CA 1
ATOM 655 C C . CYS A 1 89 ? 0.521 -5.552 -12.010 1.00 97.62 89 CYS A C 1
ATOM 657 O O . CYS A 1 89 ? 0.208 -4.981 -10.966 1.00 97.62 89 CYS A O 1
ATOM 659 N N . VAL A 1 90 ? 0.510 -4.955 -13.200 1.00 97.88 90 VAL A N 1
ATOM 660 C CA . VAL A 1 90 ? 0.034 -3.589 -13.441 1.00 97.88 90 VAL A CA 1
ATOM 661 C C . VAL A 1 90 ? -0.969 -3.626 -14.584 1.00 97.88 90 VAL A C 1
ATOM 663 O O . VA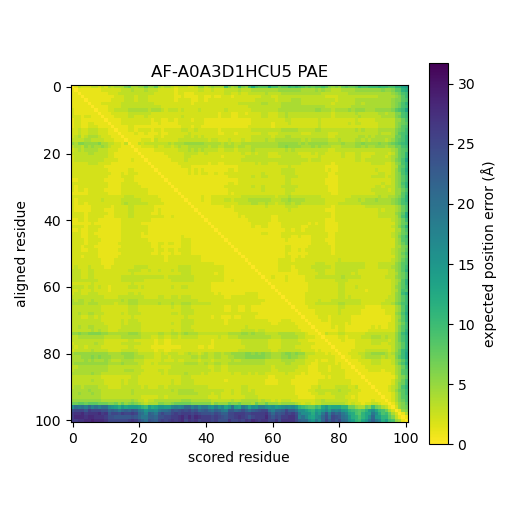L A 1 90 ? -0.652 -4.066 -15.693 1.00 97.88 90 VAL A O 1
ATOM 666 N N . SER A 1 91 ? -2.193 -3.180 -14.317 1.00 96.75 91 SER A N 1
ATOM 667 C CA . SER A 1 91 ? -3.310 -3.148 -15.262 1.00 96.75 91 SER A CA 1
ATOM 668 C C . SER A 1 91 ? -3.526 -4.498 -15.959 1.00 96.75 91 SER A C 1
ATOM 670 O O . SER A 1 91 ? -3.744 -4.569 -17.170 1.00 96.75 91 SER A O 1
ATOM 672 N N . GLY A 1 92 ? -3.408 -5.590 -15.196 1.00 96.44 92 GLY A N 1
ATOM 673 C CA . GLY A 1 92 ? -3.587 -6.960 -15.688 1.00 96.44 92 GLY A CA 1
ATOM 674 C C . GLY A 1 92 ? -2.386 -7.546 -16.437 1.00 96.44 92 GLY A C 1
ATOM 675 O O . GLY A 1 92 ? -2.483 -8.658 -16.955 1.00 96.44 92 GLY A O 1
ATOM 676 N N . LYS A 1 93 ? -1.253 -6.836 -16.508 1.00 96.75 93 LYS A N 1
ATOM 677 C CA . LYS A 1 93 ? -0.013 -7.320 -17.127 1.00 96.75 93 LYS A CA 1
ATOM 678 C C . LYS A 1 93 ? 1.044 -7.597 -16.067 1.00 96.75 93 LYS A C 1
ATOM 680 O O . LYS A 1 93 ? 1.359 -6.724 -15.266 1.00 96.75 93 LYS A O 1
ATOM 685 N N . ILE A 1 94 ? 1.638 -8.786 -16.106 1.00 96.44 94 ILE A N 1
ATOM 686 C CA . ILE A 1 94 ? 2.789 -9.130 -15.263 1.00 96.44 94 ILE A CA 1
ATOM 687 C C . ILE A 1 94 ? 4.011 -8.362 -15.781 1.00 96.44 94 ILE A C 1
ATOM 689 O O . ILE A 1 94 ? 4.431 -8.575 -16.920 1.00 96.44 94 ILE A O 1
ATOM 693 N N . VAL A 1 95 ? 4.553 -7.461 -14.961 1.00 95.88 95 VAL A N 1
ATOM 694 C CA . VAL A 1 95 ? 5.726 -6.629 -15.295 1.00 95.88 95 VAL A CA 1
ATOM 695 C C . VAL A 1 95 ? 7.005 -7.107 -14.610 1.00 95.88 95 VAL A C 1
ATOM 697 O O . VAL A 1 95 ? 8.085 -6.871 -15.136 1.00 95.88 95 VAL A O 1
ATOM 700 N N . GLU A 1 96 ? 6.875 -7.821 -13.491 1.00 91.62 96 GLU A N 1
ATOM 701 C CA . GLU A 1 96 ? 7.967 -8.434 -12.729 1.00 91.62 96 GLU A CA 1
ATOM 702 C C . GLU A 1 96 ? 7.495 -9.810 -12.235 1.00 91.62 96 GLU A C 1
ATOM 704 O O . GLU A 1 96 ? 6.322 -9.963 -11.882 1.00 91.62 96 GLU A O 1
ATOM 709 N N . GLY A 1 97 ? 8.384 -10.804 -12.194 1.00 84.00 97 GLY A N 1
ATOM 710 C CA . GLY A 1 97 ? 8.086 -12.16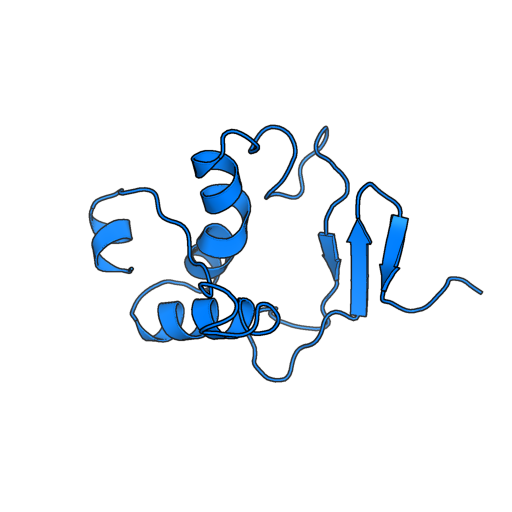2 -11.722 1.00 84.00 97 GLY A CA 1
ATOM 711 C C . GLY A 1 97 ? 8.267 -13.249 -12.781 1.00 84.00 97 GLY A C 1
ATOM 712 O O . GLY A 1 97 ? 8.591 -12.974 -13.938 1.00 84.00 97 GLY A O 1
ATOM 713 N N . VAL A 1 98 ? 8.103 -14.513 -12.373 1.00 66.69 98 VAL A N 1
ATOM 714 C CA . VAL A 1 98 ? 8.332 -15.676 -13.247 1.00 66.69 98 VAL A CA 1
ATOM 715 C C . VAL A 1 98 ? 7.404 -15.593 -14.458 1.00 66.69 98 VAL A C 1
ATOM 717 O O . VAL A 1 98 ? 6.182 -15.683 -14.326 1.00 66.69 98 VAL A O 1
ATOM 720 N N . LYS A 1 99 ? 7.995 -15.418 -15.647 1.00 51.25 99 LYS A N 1
ATOM 721 C CA . LYS A 1 99 ? 7.260 -15.509 -16.909 1.00 51.25 99 LYS A CA 1
ATOM 722 C C . LYS A 1 99 ? 6.592 -16.886 -16.973 1.00 51.25 99 LYS A C 1
ATOM 724 O O . LYS A 1 99 ? 7.283 -17.876 -16.721 1.00 51.25 99 LYS A O 1
ATOM 729 N N . PRO A 1 100 ? 5.295 -16.979 -17.309 1.00 52.03 100 PRO A N 1
ATOM 730 C CA . PRO A 1 100 ? 4.737 -18.266 -17.694 1.00 52.03 100 PRO A CA 1
ATOM 731 C C . PRO A 1 100 ? 5.584 -18.819 -18.850 1.00 52.03 100 PRO A C 1
ATOM 733 O O . PRO A 1 100 ? 5.956 -18.060 -19.751 1.00 52.03 100 PRO A O 1
ATOM 736 N N . LEU A 1 101 ? 5.959 -20.097 -18.731 1.00 43.22 101 LEU A N 1
ATOM 737 C CA . LEU A 1 101 ? 6.682 -20.860 -19.752 1.00 43.22 101 LEU A CA 1
ATOM 738 C C . LEU A 1 101 ? 5.976 -20.785 -21.111 1.00 43.22 101 LEU A C 1
ATOM 740 O O . LEU A 1 101 ? 4.724 -20.825 -21.118 1.00 43.22 101 LEU A O 1
#

Nearest PDB structures (foldseek):
  3ooq-assembly1_E  TM=9.701E-01  e=9.027E-09  Thermotoga maritima MSB8
  3mtw-assembly1_A  TM=8.717E-01  e=1.982E-04  Caulobacter vibrioides
  3mkv-assembly1_G  TM=7.760E-01  e=3.750E-03  unidentified
  4v1y-assembly2_G  TM=7.374E-01  e=5.924E-03  Pseudomonas sp. ADP
  3n2c-assembly1_E  TM=8.833E-01  e=3.940E-02  unidentified

Sequence (101 aa):
PAVLRENGINFAICTDHPETPVQYLPLTAALAVRGGLSRGEALKAITINAAKIIGAENRIGSVEVGKDADFSLFRGDPLDLTVVPELVCVSGKIVEGVKPL